Protein AF-A0A944RZ25-F1 (afdb_monomer_lite)

Secondary structure (DSSP, 8-state):
-HHHHHHHHHHT--HHHHHHHHHHHHHHHHHHHHHHHHHHHHHHHHHHHHHHT--HHHHHHHHHHHHHHHHHHHHHHHHHHHHHHTTS-HHHHHHHHHHHHHHHHHHHHHHHHHHHTSS-PPP--S----------

Radius of gyration: 24.59 Å; chains: 1; bounding box: 42×50×81 Å

Structure (mmCIF, N/CA/C/O backbone):
data_AF-A0A944RZ25-F1
#
_entry.id   AF-A0A944RZ25-F1
#
loop_
_atom_site.group_PDB
_atom_site.id
_atom_site.type_symbol
_atom_site.label_atom_id
_atom_site.label_alt_id
_atom_site.label_comp_id
_atom_site.label_asym_id
_atom_site.label_entity_id
_atom_site.label_seq_id
_atom_site.pdbx_P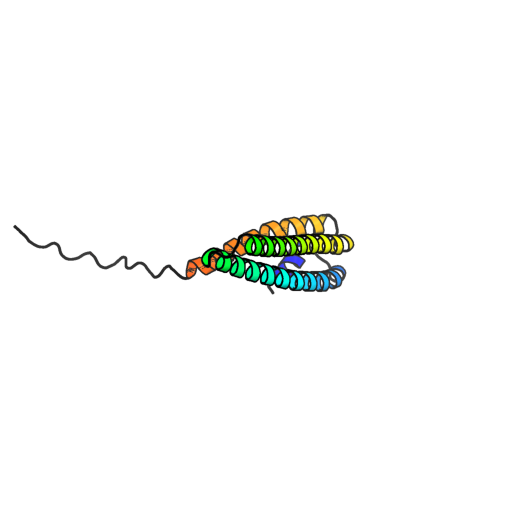DB_ins_code
_atom_site.Cartn_x
_atom_site.Cartn_y
_atom_site.Cartn_z
_atom_site.occupancy
_atom_site.B_iso_or_equiv
_atom_site.auth_seq_id
_atom_site.auth_comp_id
_atom_site.auth_asym_id
_atom_site.auth_atom_id
_atom_site.pdbx_PDB_model_num
ATOM 1 N N . MET A 1 1 ? 1.916 13.480 -8.383 1.00 45.91 1 MET A N 1
ATOM 2 C CA . MET A 1 1 ? 2.560 13.509 -9.721 1.00 45.91 1 MET A CA 1
ATOM 3 C C . MET A 1 1 ? 4.039 13.088 -9.725 1.00 45.91 1 MET A C 1
ATOM 5 O O . MET A 1 1 ? 4.452 12.472 -10.694 1.00 45.91 1 MET A O 1
ATOM 9 N N . VAL A 1 2 ? 4.831 13.316 -8.662 1.00 54.84 2 VAL A N 1
ATOM 10 C CA . VAL A 1 2 ? 6.288 13.004 -8.624 1.00 54.84 2 VAL A CA 1
ATOM 11 C C . VAL A 1 2 ? 6.636 11.500 -8.738 1.00 54.84 2 VAL A C 1
ATOM 13 O O . VAL A 1 2 ? 7.738 11.150 -9.148 1.00 54.84 2 VAL A O 1
ATOM 16 N N . ARG A 1 3 ? 5.700 10.590 -8.419 1.00 63.66 3 ARG A N 1
ATOM 17 C CA . ARG A 1 3 ? 5.924 9.128 -8.448 1.00 63.66 3 ARG A CA 1
ATOM 18 C C . ARG A 1 3 ? 6.207 8.571 -9.845 1.00 63.66 3 ARG A C 1
ATOM 20 O O . ARG A 1 3 ? 7.090 7.739 -9.992 1.00 63.66 3 ARG A O 1
ATOM 27 N N . MET A 1 4 ? 5.457 9.037 -10.843 1.00 63.38 4 MET A N 1
ATOM 28 C CA . MET A 1 4 ? 5.396 8.407 -12.167 1.00 63.38 4 MET A CA 1
ATOM 29 C C . MET A 1 4 ? 6.689 8.609 -12.961 1.00 63.38 4 MET A C 1
ATOM 31 O O . MET A 1 4 ? 7.266 7.651 -13.458 1.00 63.38 4 MET A O 1
ATOM 35 N N . TRP A 1 5 ? 7.194 9.843 -13.009 1.00 62.41 5 TRP A N 1
ATOM 36 C CA . TRP A 1 5 ? 8.450 10.158 -13.695 1.00 62.41 5 TRP A CA 1
ATOM 37 C C . TRP A 1 5 ? 9.650 9.458 -13.050 1.00 62.41 5 TRP A C 1
ATOM 39 O O . TRP A 1 5 ? 10.505 8.939 -13.756 1.00 62.41 5 TRP A O 1
ATOM 49 N N . ARG A 1 6 ? 9.668 9.345 -11.712 1.00 66.62 6 ARG A N 1
ATOM 50 C CA . ARG A 1 6 ? 10.699 8.573 -10.997 1.00 66.62 6 ARG A CA 1
ATOM 51 C C . ARG A 1 6 ? 10.647 7.084 -11.338 1.00 66.62 6 ARG A C 1
ATOM 53 O O . ARG A 1 6 ? 11.702 6.474 -11.449 1.00 66.62 6 ARG A O 1
ATOM 60 N N . LEU A 1 7 ? 9.451 6.522 -11.522 1.00 67.19 7 LEU A N 1
ATOM 61 C CA . LEU A 1 7 ? 9.261 5.123 -11.903 1.00 67.19 7 LEU A CA 1
ATOM 62 C C . LEU A 1 7 ? 9.785 4.857 -13.325 1.00 67.19 7 LEU A C 1
ATOM 64 O O . LEU A 1 7 ? 10.557 3.928 -13.524 1.00 67.19 7 LEU A O 1
ATOM 68 N N . VAL A 1 8 ? 9.429 5.709 -14.292 1.00 67.00 8 VAL A N 1
ATOM 69 C CA . VAL A 1 8 ? 9.893 5.614 -15.692 1.00 67.00 8 VAL A CA 1
ATOM 70 C C . VAL A 1 8 ? 11.407 5.701 -15.786 1.00 67.00 8 VAL A C 1
ATOM 72 O O . VAL A 1 8 ? 12.029 4.866 -16.439 1.00 67.00 8 VAL A O 1
ATOM 75 N N . SER A 1 9 ? 12.004 6.681 -15.103 1.00 66.12 9 SER A N 1
ATOM 76 C CA . SER A 1 9 ? 13.456 6.847 -15.089 1.00 66.12 9 SER A CA 1
ATOM 77 C C . SER A 1 9 ? 14.160 5.690 -14.379 1.00 66.12 9 SER A C 1
ATOM 79 O O . SER A 1 9 ? 15.199 5.246 -14.850 1.00 66.12 9 SER A O 1
ATOM 81 N N . ALA A 1 10 ? 13.600 5.167 -13.282 1.00 66.25 10 ALA A N 1
ATOM 82 C CA . ALA A 1 10 ? 14.180 4.031 -12.560 1.00 66.25 10 ALA A CA 1
ATOM 83 C C . ALA A 1 10 ? 14.093 2.719 -13.352 1.00 66.25 10 ALA A C 1
ATOM 85 O O . ALA A 1 10 ? 14.954 1.853 -13.218 1.00 66.25 10 ALA A O 1
ATOM 86 N N . LEU A 1 11 ? 13.051 2.563 -14.166 1.00 71.06 11 LEU A N 1
ATOM 87 C CA . LEU A 1 11 ? 12.799 1.353 -14.940 1.00 71.06 11 LEU A CA 1
ATOM 88 C C . LEU A 1 11 ? 13.384 1.406 -16.356 1.00 71.06 11 LEU A C 1
ATOM 90 O O . LEU A 1 11 ? 13.341 0.386 -17.036 1.00 71.06 11 LEU A O 1
ATOM 94 N N . GLU A 1 12 ? 13.950 2.537 -16.790 1.00 74.06 12 GLU A N 1
ATOM 95 C CA . GLU A 1 12 ? 14.497 2.716 -18.148 1.00 74.06 12 GLU A CA 1
ATOM 96 C C . GLU A 1 12 ? 13.483 2.269 -19.219 1.00 74.06 12 GLU A C 1
ATOM 98 O O . GLU A 1 12 ? 13.797 1.491 -20.117 1.00 74.06 12 GLU A O 1
ATOM 103 N N . ILE A 1 13 ? 12.223 2.677 -19.050 1.00 77.19 13 ILE A N 1
ATOM 104 C CA . ILE A 1 13 ? 11.113 2.255 -19.912 1.00 77.19 13 ILE A CA 1
ATOM 105 C C . ILE A 1 13 ? 11.155 3.053 -21.219 1.00 77.19 13 ILE A C 1
ATOM 107 O O . ILE A 1 13 ? 11.249 4.281 -21.172 1.00 77.19 13 ILE A O 1
ATOM 111 N N . ASP A 1 14 ? 11.042 2.379 -22.366 1.00 78.50 14 ASP A N 1
ATOM 112 C CA . ASP A 1 14 ? 10.906 3.056 -23.661 1.00 78.50 14 ASP A CA 1
ATOM 113 C C . ASP A 1 14 ? 9.488 3.620 -23.883 1.00 78.50 14 ASP A C 1
ATOM 115 O O . ASP A 1 14 ? 8.551 3.351 -23.126 1.00 78.50 14 ASP A O 1
ATOM 119 N N . GLU A 1 15 ? 9.310 4.429 -24.929 1.00 75.12 15 GLU A N 1
ATOM 120 C CA . GLU A 1 15 ? 8.032 5.086 -25.229 1.00 75.12 15 GLU A CA 1
ATOM 121 C C . GLU A 1 15 ? 6.893 4.084 -25.509 1.00 75.12 15 GLU A C 1
ATOM 123 O O . GLU A 1 15 ? 5.751 4.285 -25.081 1.00 75.12 15 GLU A O 1
ATOM 128 N N . ALA A 1 16 ? 7.200 2.955 -26.156 1.00 78.75 16 ALA A N 1
ATOM 129 C CA . ALA A 1 16 ? 6.223 1.921 -26.492 1.00 78.75 16 ALA A CA 1
ATOM 130 C C . ALA A 1 16 ? 5.731 1.159 -25.251 1.00 78.75 16 ALA A C 1
ATOM 132 O O . ALA A 1 16 ? 4.541 0.851 -25.120 1.00 78.75 16 ALA A O 1
ATOM 133 N N . GLN A 1 17 ? 6.636 0.870 -24.320 1.00 75.75 17 GLN A N 1
ATOM 134 C CA . GLN A 1 17 ? 6.329 0.284 -23.025 1.00 75.75 17 GLN A CA 1
ATOM 135 C C . GLN A 1 17 ? 5.601 1.299 -22.126 1.00 75.75 17 GLN A C 1
ATOM 137 O O . GLN A 1 17 ? 4.613 0.941 -21.483 1.00 75.75 17 GLN A O 1
ATOM 142 N N . ALA A 1 18 ? 6.009 2.572 -22.123 1.00 76.69 18 ALA A N 1
ATOM 143 C CA . ALA A 1 18 ? 5.390 3.635 -21.329 1.00 76.69 18 ALA A CA 1
ATOM 144 C C . ALA A 1 18 ? 3.894 3.808 -21.645 1.00 76.69 18 ALA A C 1
ATOM 146 O O . ALA A 1 18 ? 3.072 3.869 -20.726 1.00 76.69 18 ALA A O 1
ATOM 147 N N . MET A 1 19 ? 3.516 3.766 -22.929 1.00 80.00 19 MET A N 1
ATOM 148 C CA . MET A 1 19 ? 2.112 3.813 -23.363 1.00 80.00 19 MET A CA 1
ATOM 149 C C . MET A 1 19 ? 1.243 2.683 -22.782 1.00 80.00 19 MET A C 1
ATOM 151 O O . MET A 1 19 ? 0.035 2.856 -22.626 1.00 80.00 19 MET A O 1
ATOM 155 N N . LYS A 1 20 ? 1.837 1.537 -22.425 1.00 82.06 20 LYS A N 1
ATOM 156 C CA . LYS A 1 20 ? 1.138 0.391 -21.813 1.00 82.06 20 LYS A CA 1
ATOM 157 C C . LYS A 1 20 ? 1.193 0.422 -20.286 1.00 82.06 20 LYS A C 1
ATOM 159 O O . LYS A 1 20 ? 0.214 0.087 -19.621 1.00 82.06 20 LYS A O 1
ATOM 164 N N . VAL A 1 21 ? 2.327 0.840 -19.726 1.00 78.12 21 VAL A N 1
ATOM 165 C CA . VAL A 1 21 ? 2.557 0.895 -18.276 1.00 78.12 21 VAL A CA 1
ATOM 166 C C . VAL A 1 21 ? 1.734 2.011 -17.632 1.00 78.12 21 VAL A C 1
ATOM 168 O O . VAL A 1 21 ? 1.197 1.813 -16.543 1.00 78.12 21 VAL A O 1
ATOM 171 N N . PHE A 1 22 ? 1.569 3.165 -18.287 1.00 78.94 22 PHE A N 1
ATOM 172 C CA . PHE A 1 22 ? 0.886 4.311 -17.674 1.00 78.94 22 PHE A CA 1
ATOM 173 C C . PHE A 1 22 ? -0.592 4.083 -17.372 1.00 78.94 22 PHE A C 1
ATOM 175 O O . PHE A 1 22 ? -0.992 4.350 -16.233 1.00 78.94 22 PHE A O 1
ATOM 182 N N . PRO A 1 23 ? -1.414 3.574 -18.309 1.00 85.00 23 PRO A N 1
ATOM 183 C CA . PRO A 1 23 ? -2.809 3.285 -18.005 1.00 85.00 23 PRO A CA 1
ATOM 184 C C . PRO A 1 23 ? -2.934 2.228 -16.904 1.00 85.00 23 PRO A C 1
ATOM 186 O O . PRO A 1 23 ? -3.736 2.399 -15.987 1.00 85.00 23 PRO A O 1
ATOM 189 N N . ALA A 1 24 ? -2.094 1.186 -16.944 1.00 83.56 24 ALA A N 1
ATOM 190 C CA . ALA A 1 24 ? -2.086 0.127 -15.939 1.00 83.56 24 ALA A CA 1
ATOM 191 C C . ALA A 1 24 ? -1.743 0.668 -14.542 1.00 83.56 24 ALA A C 1
ATOM 193 O O . ALA A 1 24 ? -2.462 0.394 -13.583 1.00 83.56 24 ALA A O 1
ATOM 194 N N . PHE A 1 25 ? -0.694 1.489 -14.433 1.00 81.12 25 PHE A N 1
ATOM 195 C CA . PHE A 1 25 ? -0.278 2.103 -13.172 1.00 81.12 25 PHE A CA 1
ATOM 196 C C . PHE A 1 25 ? -1.338 3.072 -12.639 1.00 81.12 25 PHE A C 1
ATOM 198 O O . PHE A 1 25 ? -1.660 3.049 -11.454 1.00 81.12 25 PHE A O 1
ATOM 205 N N . SER A 1 26 ? -1.926 3.911 -13.501 1.00 81.56 26 SER A N 1
ATOM 206 C CA . SER A 1 26 ? -2.967 4.849 -13.071 1.00 81.56 26 SER A CA 1
ATOM 207 C C . SER A 1 26 ? -4.219 4.133 -12.569 1.00 81.56 26 SER A C 1
ATOM 209 O O . SER A 1 26 ? -4.819 4.594 -11.599 1.00 81.56 26 SER A O 1
ATOM 211 N N . GLN A 1 27 ? -4.640 3.050 -13.226 1.00 87.06 27 GLN A N 1
ATOM 212 C CA . GLN A 1 27 ? -5.792 2.261 -12.784 1.00 87.06 27 GLN A CA 1
ATOM 213 C C . GLN A 1 27 ? -5.496 1.564 -11.457 1.00 87.06 27 GLN A C 1
ATOM 215 O O . GLN A 1 27 ? -6.303 1.648 -10.535 1.00 87.06 27 GLN A O 1
ATOM 220 N N . HIS A 1 28 ? -4.317 0.948 -11.341 1.00 87.38 28 HIS A N 1
ATOM 221 C CA . HIS A 1 28 ? -3.877 0.306 -10.108 1.00 87.38 28 HIS A CA 1
ATOM 222 C C . HIS A 1 28 ? -3.838 1.295 -8.938 1.00 87.38 28 HIS A C 1
ATOM 224 O O . HIS A 1 28 ? -4.406 1.019 -7.887 1.00 87.38 28 HIS A O 1
ATOM 230 N N . GLN A 1 29 ? -3.238 2.475 -9.128 1.00 84.62 29 GLN A N 1
ATOM 231 C CA . GLN A 1 29 ? -3.131 3.475 -8.067 1.00 84.62 29 GLN A CA 1
ATOM 232 C C . GLN A 1 29 ? -4.510 3.956 -7.593 1.00 84.62 29 GLN A C 1
ATOM 234 O O . GLN A 1 29 ? -4.718 4.048 -6.388 1.00 84.62 29 GLN A O 1
ATOM 239 N N . ARG A 1 30 ? -5.462 4.200 -8.507 1.00 88.81 30 ARG A N 1
ATOM 240 C CA . ARG A 1 30 ? -6.836 4.590 -8.136 1.00 88.81 30 ARG A CA 1
ATOM 241 C C . ARG A 1 30 ? -7.538 3.500 -7.329 1.00 88.81 30 ARG A C 1
ATOM 243 O O . ARG A 1 30 ? -8.003 3.779 -6.230 1.00 88.81 30 ARG A O 1
ATOM 250 N N . ALA A 1 31 ? -7.539 2.266 -7.834 1.00 91.56 31 ALA A N 1
ATOM 251 C CA . ALA A 1 31 ? -8.157 1.135 -7.143 1.00 91.56 31 ALA A CA 1
ATOM 252 C C . ALA A 1 31 ? -7.529 0.909 -5.758 1.00 91.56 31 ALA A C 1
ATOM 254 O O . ALA A 1 31 ? -8.220 0.661 -4.772 1.00 91.56 31 ALA A O 1
ATOM 255 N N . ARG A 1 32 ? -6.205 1.056 -5.659 1.00 91.25 32 ARG A N 1
ATOM 256 C CA . ARG A 1 32 ? -5.482 0.935 -4.396 1.00 91.25 32 ARG A CA 1
ATOM 257 C C . ARG A 1 32 ? -5.856 2.047 -3.420 1.00 91.25 32 ARG A C 1
ATOM 259 O O . ARG A 1 32 ? -6.042 1.766 -2.240 1.00 91.25 32 ARG A O 1
ATOM 266 N N . ASP A 1 33 ? -5.949 3.290 -3.882 1.00 88.88 33 ASP A N 1
ATOM 267 C CA . ASP A 1 33 ? -6.293 4.434 -3.032 1.00 88.88 33 ASP A CA 1
ATOM 268 C C . ASP A 1 33 ? -7.724 4.311 -2.482 1.00 88.88 33 ASP A C 1
ATOM 270 O O . ASP A 1 33 ? -7.942 4.570 -1.298 1.00 88.88 33 ASP A O 1
ATOM 274 N N . GLU A 1 34 ? -8.669 3.826 -3.292 1.00 94.31 34 GLU A N 1
ATOM 275 C CA . GLU A 1 34 ? -10.040 3.517 -2.863 1.00 94.31 34 GLU A CA 1
ATOM 276 C C . GLU A 1 34 ? -10.067 2.446 -1.761 1.00 94.31 34 GLU A C 1
ATOM 278 O O . GLU A 1 34 ? -10.656 2.660 -0.697 1.00 94.31 34 GLU A O 1
ATOM 283 N N . LEU A 1 35 ? -9.371 1.321 -1.967 1.00 94.12 35 LEU A N 1
ATOM 284 C CA . LEU A 1 35 ? 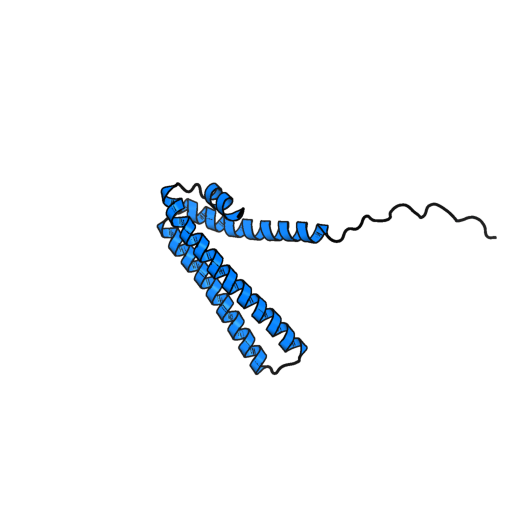-9.287 0.242 -0.975 1.00 94.12 35 LEU A CA 1
ATOM 285 C C . LEU A 1 35 ? -8.606 0.698 0.320 1.00 94.12 35 LEU A C 1
ATOM 287 O O . LEU A 1 35 ? -9.067 0.379 1.417 1.00 94.12 35 LEU A O 1
ATOM 291 N N . VAL A 1 36 ? -7.527 1.477 0.212 1.00 92.38 36 VAL A N 1
ATOM 292 C CA . VAL A 1 36 ? -6.832 2.032 1.377 1.00 92.38 36 VAL A CA 1
ATOM 293 C C . VAL A 1 36 ? -7.745 2.987 2.146 1.00 92.38 36 VAL A C 1
ATOM 295 O O . VAL A 1 36 ? -7.800 2.874 3.370 1.00 92.38 36 VAL A O 1
ATOM 298 N N . SER A 1 37 ? -8.477 3.885 1.474 1.00 93.38 37 SER A N 1
ATOM 299 C CA . SER A 1 37 ? -9.424 4.799 2.135 1.00 93.38 37 SER A CA 1
ATOM 300 C C . SER A 1 37 ? -10.505 4.025 2.882 1.00 93.38 37 SER A C 1
ATOM 302 O O . SER A 1 37 ? -10.670 4.204 4.090 1.00 93.38 37 SER A O 1
ATOM 304 N N . ARG A 1 38 ? -11.147 3.068 2.202 1.00 95.69 38 ARG A N 1
ATOM 305 C CA . ARG A 1 38 ? -12.165 2.189 2.790 1.00 95.69 38 ARG A CA 1
ATOM 306 C C . ARG A 1 38 ? -11.630 1.444 4.013 1.00 95.69 38 ARG A C 1
ATOM 308 O O . ARG A 1 38 ? -12.263 1.417 5.067 1.00 95.69 38 ARG A O 1
ATOM 315 N N . GLY A 1 39 ? -10.428 0.880 3.909 1.00 95.44 39 GLY A N 1
ATOM 316 C CA . GLY A 1 39 ? -9.774 0.199 5.020 1.00 95.44 39 GLY A CA 1
ATOM 317 C C . GLY A 1 39 ? -9.417 1.133 6.183 1.00 95.44 39 GLY A C 1
ATOM 318 O O . GLY A 1 39 ? -9.391 0.689 7.332 1.00 95.44 39 GLY A O 1
ATOM 319 N N . GLN A 1 40 ? -9.109 2.410 5.934 1.00 95.50 40 GLN A N 1
ATOM 320 C CA . GLN A 1 40 ? -8.879 3.391 7.002 1.00 95.50 40 GLN A CA 1
ATOM 321 C C . GLN A 1 40 ? -10.182 3.749 7.716 1.00 95.50 40 GLN A C 1
ATOM 323 O O . GLN A 1 40 ? -10.216 3.720 8.946 1.00 95.50 40 GLN A O 1
ATOM 328 N N . GLU A 1 41 ? -11.254 4.012 6.971 1.00 96.69 41 GLU A N 1
ATOM 329 C CA . GLU A 1 41 ? -12.585 4.299 7.518 1.00 96.69 41 GLU A CA 1
ATOM 330 C C . GLU A 1 41 ? -13.084 3.151 8.404 1.00 96.69 41 GLU A C 1
ATOM 332 O O . GLU A 1 41 ? -13.487 3.373 9.548 1.00 96.69 41 GLU A O 1
ATOM 337 N N . MET A 1 42 ? -12.940 1.903 7.947 1.00 96.75 42 MET A N 1
ATOM 338 C CA . MET A 1 42 ? -13.301 0.723 8.739 1.00 96.75 42 MET A CA 1
ATOM 339 C C . MET A 1 42 ? -12.500 0.612 10.041 1.00 96.75 42 MET A C 1
ATOM 341 O O . MET A 1 42 ? -13.055 0.246 11.077 1.00 96.75 42 MET A O 1
ATOM 345 N N . ARG A 1 43 ? -11.207 0.960 10.025 1.00 97.19 43 ARG A N 1
ATOM 346 C CA . ARG A 1 43 ? -10.361 0.977 11.232 1.00 97.19 43 ARG A CA 1
ATOM 347 C C . ARG A 1 43 ? -10.715 2.126 12.174 1.00 97.19 43 ARG A C 1
ATOM 349 O O . ARG A 1 43 ? -10.556 1.981 13.382 1.00 97.19 43 ARG A O 1
ATOM 356 N N . VAL A 1 44 ? -11.149 3.275 11.656 1.00 97.50 44 VAL A N 1
ATOM 357 C CA . VAL A 1 44 ? -11.685 4.370 12.482 1.00 97.50 44 VAL A CA 1
ATOM 358 C C . VAL A 1 44 ? -12.965 3.912 13.175 1.00 97.50 44 VAL A C 1
ATOM 360 O O . VAL A 1 44 ? -13.061 4.043 14.393 1.00 97.50 44 VAL A O 1
ATOM 363 N N . SER A 1 45 ? -13.879 3.287 12.432 1.00 95.19 45 SER A N 1
ATOM 364 C CA . SER A 1 45 ? -15.108 2.714 12.985 1.00 95.19 45 SER A CA 1
ATOM 365 C C . SER A 1 45 ? -14.816 1.643 14.045 1.00 95.19 45 SER A C 1
ATOM 367 O O . SER A 1 45 ? -15.343 1.734 15.147 1.00 95.19 45 SER A O 1
ATOM 369 N N . LEU A 1 46 ? -13.882 0.715 13.801 1.00 96.75 46 LEU A N 1
ATOM 370 C CA . LEU A 1 46 ? -13.496 -0.301 14.792 1.00 96.75 46 LEU A CA 1
ATOM 371 C C . LEU A 1 46 ? -12.966 0.320 16.098 1.00 96.75 46 LEU A C 1
ATOM 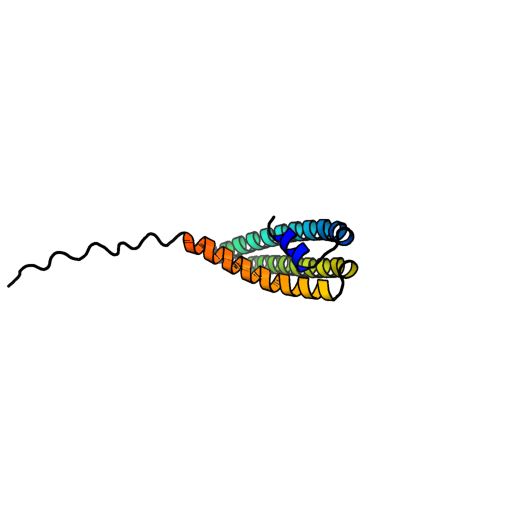373 O O . LEU A 1 46 ? -13.278 -0.155 17.187 1.00 96.75 46 LEU A O 1
ATOM 377 N N . ARG A 1 47 ? -12.185 1.410 16.018 1.00 96.69 47 ARG A N 1
ATOM 378 C CA . ARG A 1 47 ? -11.732 2.139 17.219 1.00 96.69 47 ARG A CA 1
ATOM 379 C C . ARG A 1 47 ? -12.899 2.748 17.995 1.00 96.69 47 ARG A C 1
ATOM 381 O O . ARG A 1 47 ? -12.851 2.767 19.220 1.00 96.69 47 ARG A O 1
ATOM 388 N N . GLN A 1 48 ? -13.923 3.243 17.301 1.00 96.00 48 GLN A N 1
ATOM 389 C CA . GLN A 1 48 ? -15.131 3.779 17.932 1.00 96.00 48 GLN A CA 1
ATOM 390 C C . GLN A 1 48 ? -15.956 2.670 18.591 1.00 96.00 48 GLN A C 1
ATOM 392 O O . GLN A 1 48 ? -16.362 2.839 19.734 1.00 96.00 48 GLN A O 1
ATOM 397 N N . GLN A 1 49 ? -16.125 1.520 17.932 1.00 94.94 49 GLN A N 1
ATOM 398 C CA . GLN A 1 49 ? -16.804 0.349 18.505 1.00 94.94 49 GLN A CA 1
ATOM 399 C C . GLN A 1 49 ? -16.118 -0.122 19.798 1.00 94.94 49 GLN A C 1
ATOM 401 O O . GLN A 1 49 ? -16.777 -0.343 20.812 1.00 94.94 49 GLN A O 1
ATOM 406 N N . LEU A 1 50 ? -14.778 -0.178 19.803 1.00 94.88 50 LEU A N 1
ATOM 407 C CA . LEU A 1 50 ? -13.997 -0.480 21.009 1.00 94.88 50 LEU A CA 1
ATOM 408 C C . LEU A 1 50 ? -14.202 0.561 22.119 1.00 94.88 50 LEU A C 1
ATOM 410 O O . LEU A 1 50 ? -14.341 0.195 23.285 1.00 94.88 50 LEU A O 1
ATOM 414 N N . ALA A 1 51 ? -14.227 1.852 21.778 1.00 96.06 51 ALA A N 1
ATOM 415 C CA . ALA A 1 51 ? -14.455 2.922 22.750 1.00 96.06 51 ALA A CA 1
ATOM 416 C C . ALA A 1 51 ? -15.875 2.883 23.345 1.00 96.06 51 ALA A C 1
ATOM 418 O O . ALA A 1 51 ? -16.049 3.151 24.534 1.00 96.06 51 ALA A O 1
ATOM 419 N N . ASN A 1 52 ? -16.867 2.503 22.537 1.00 95.44 52 ASN A N 1
ATOM 420 C CA . ASN A 1 52 ? -18.270 2.379 22.934 1.00 95.44 52 ASN A CA 1
ATOM 421 C C . ASN A 1 52 ? -18.585 1.070 23.673 1.00 95.44 52 ASN A C 1
ATOM 423 O O . ASN A 1 52 ? -19.683 0.936 24.209 1.00 95.44 52 ASN A O 1
ATOM 427 N N . LYS A 1 53 ? -17.617 0.144 23.758 1.00 93.50 53 LYS A N 1
ATOM 428 C CA . LYS A 1 53 ? -17.785 -1.200 24.334 1.00 93.50 53 LYS A CA 1
ATOM 429 C C . LYS A 1 53 ? -18.903 -1.987 23.644 1.00 93.50 53 LYS A C 1
ATOM 431 O O . LYS A 1 53 ? -19.720 -2.623 24.310 1.00 93.50 53 LYS A O 1
ATOM 436 N N . ASP A 1 54 ? -18.933 -1.909 22.316 1.00 92.62 54 ASP A N 1
ATOM 437 C CA . ASP A 1 54 ? -19.823 -2.728 21.499 1.00 92.62 54 ASP A CA 1
ATOM 438 C C . ASP A 1 54 ? -19.568 -4.226 21.745 1.00 92.62 54 ASP A C 1
ATOM 440 O O . ASP A 1 54 ? -18.501 -4.622 22.219 1.00 92.62 54 ASP A O 1
ATOM 444 N N . ASP A 1 55 ? -20.560 -5.057 21.423 1.00 95.19 55 ASP A N 1
ATOM 445 C CA . ASP A 1 55 ? -20.465 -6.508 21.573 1.00 95.19 55 ASP A CA 1
ATOM 446 C C . ASP A 1 55 ? -19.363 -7.137 20.696 1.00 95.19 55 ASP A C 1
ATOM 448 O O . ASP A 1 55 ? -19.003 -6.646 19.620 1.00 95.19 55 ASP A O 1
ATOM 452 N N . ASP A 1 56 ? -18.838 -8.271 21.167 1.00 95.25 56 ASP A N 1
ATOM 453 C CA . ASP A 1 56 ? -17.759 -8.998 20.495 1.00 95.25 56 ASP A CA 1
ATOM 454 C C . ASP A 1 56 ? -1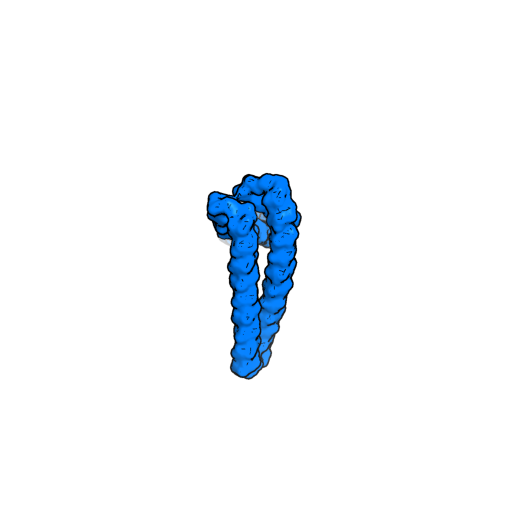8.156 -9.456 19.082 1.00 95.25 56 ASP A C 1
ATOM 456 O O . ASP A 1 56 ? -17.303 -9.539 18.198 1.00 95.25 56 ASP A O 1
ATOM 460 N N . GLU A 1 57 ? -19.442 -9.717 18.830 1.00 96.06 57 GLU A N 1
ATOM 461 C CA . GLU A 1 57 ? -19.937 -10.145 17.519 1.00 96.06 57 GLU A CA 1
ATOM 462 C C . GLU A 1 57 ? -19.763 -9.043 16.460 1.00 96.06 57 GLU A C 1
ATOM 464 O O . GLU A 1 57 ? -19.223 -9.300 15.378 1.00 96.06 57 GLU A O 1
ATOM 469 N N . LYS A 1 58 ? -20.124 -7.794 16.780 1.00 93.75 58 LYS A N 1
ATOM 470 C CA . LYS A 1 58 ? -19.900 -6.633 15.903 1.00 93.75 58 LYS A CA 1
ATOM 471 C C . LYS A 1 58 ? -18.421 -6.366 15.676 1.00 93.75 58 LYS A C 1
ATOM 473 O O . LYS A 1 58 ? -18.027 -6.081 14.542 1.00 93.75 58 LYS A O 1
ATOM 478 N N . LEU A 1 59 ? -17.598 -6.488 16.720 1.00 95.44 59 LEU A N 1
ATOM 479 C CA . LEU A 1 59 ? -16.147 -6.332 16.599 1.00 95.44 59 LEU A CA 1
ATOM 480 C C . LEU A 1 59 ? -15.564 -7.387 15.649 1.00 95.44 59 LEU A C 1
ATOM 482 O O . LEU A 1 59 ? -14.807 -7.047 14.736 1.00 95.44 59 LEU A O 1
ATOM 486 N N . LEU A 1 60 ? -15.956 -8.655 15.805 1.00 97.19 60 LEU A N 1
ATOM 487 C CA . LEU A 1 60 ? -15.524 -9.750 14.934 1.00 97.19 60 LEU A CA 1
ATOM 488 C C . LEU A 1 60 ? -15.960 -9.535 13.481 1.00 97.19 60 LEU A C 1
ATOM 490 O O . LEU A 1 60 ? -15.149 -9.731 12.569 1.00 97.19 60 LEU A O 1
ATOM 494 N N . ALA A 1 61 ? -17.197 -9.090 13.254 1.00 96.31 61 ALA A N 1
ATOM 495 C CA . ALA A 1 61 ? -17.702 -8.779 11.920 1.00 96.31 61 ALA A CA 1
ATOM 496 C C . ALA A 1 61 ? -16.896 -7.647 11.257 1.00 96.31 61 ALA A C 1
ATOM 498 O O . ALA A 1 61 ? -16.451 -7.787 10.114 1.00 96.31 61 ALA A O 1
ATOM 499 N N . GLN A 1 62 ? -16.626 -6.561 11.985 1.00 96.25 62 GLN A N 1
ATOM 500 C CA . GLN A 1 62 ? -15.825 -5.441 11.488 1.00 96.25 62 GLN A CA 1
ATOM 501 C C . GLN A 1 62 ? -14.378 -5.865 11.191 1.00 96.25 62 GLN A C 1
ATOM 503 O O . GLN A 1 62 ? -13.808 -5.502 10.158 1.00 96.25 62 GLN A O 1
ATOM 508 N N . MET A 1 63 ? -13.776 -6.682 12.059 1.00 97.00 63 MET A N 1
ATOM 509 C CA . MET A 1 63 ? -12.441 -7.244 11.838 1.00 97.00 63 MET A CA 1
ATOM 510 C C . MET A 1 63 ? -12.390 -8.132 10.591 1.00 97.00 63 MET A C 1
ATOM 512 O O . MET A 1 63 ? -11.409 -8.079 9.848 1.00 97.00 63 MET A O 1
ATOM 516 N N . ALA A 1 64 ? -13.427 -8.934 10.339 1.00 97.69 64 ALA A N 1
ATOM 517 C CA . ALA A 1 64 ? -13.518 -9.751 9.133 1.00 97.69 64 ALA A CA 1
ATOM 518 C C . ALA A 1 64 ? -13.569 -8.881 7.867 1.00 97.69 64 ALA A C 1
ATOM 520 O O . ALA A 1 64 ? -12.827 -9.147 6.924 1.00 97.69 64 ALA A O 1
ATOM 521 N N . GLN A 1 65 ? -14.349 -7.795 7.871 1.00 97.00 65 GLN A N 1
ATOM 522 C CA . GLN A 1 65 ? -14.404 -6.858 6.742 1.00 97.00 65 GLN A CA 1
ATOM 523 C C . GLN A 1 65 ? -13.053 -6.186 6.467 1.00 97.00 65 GLN A C 1
ATOM 525 O O . GLN A 1 65 ? -12.635 -6.101 5.312 1.00 97.00 65 GLN A O 1
ATOM 530 N N . ILE A 1 66 ? -12.336 -5.766 7.515 1.00 97.38 66 ILE A N 1
ATOM 531 C CA . ILE A 1 66 ? -10.989 -5.191 7.373 1.00 97.38 66 ILE A CA 1
ATOM 532 C C . ILE A 1 66 ? -10.032 -6.206 6.738 1.00 97.38 66 ILE A C 1
ATOM 534 O O . ILE A 1 66 ? -9.299 -5.855 5.815 1.00 97.38 66 ILE A O 1
ATOM 538 N N . ARG A 1 67 ? -10.062 -7.470 7.185 1.00 97.31 67 ARG A N 1
ATOM 539 C CA . ARG A 1 67 ? -9.230 -8.540 6.606 1.00 97.31 67 ARG A CA 1
ATOM 540 C C . ARG A 1 67 ? -9.547 -8.780 5.131 1.00 97.31 67 ARG A C 1
ATOM 542 O O . ARG A 1 67 ? -8.624 -9.008 4.355 1.00 97.31 67 ARG A O 1
ATOM 549 N N . THR A 1 68 ? -10.818 -8.703 4.738 1.00 97.75 68 THR A N 1
ATOM 550 C CA . THR A 1 68 ? -11.221 -8.805 3.330 1.00 97.75 68 THR A CA 1
ATOM 551 C C . THR A 1 68 ? -10.593 -7.690 2.497 1.00 97.75 68 THR A C 1
ATOM 553 O O . THR A 1 68 ? -9.950 -7.986 1.495 1.00 97.75 68 THR A O 1
ATOM 556 N N . VAL A 1 69 ? -10.685 -6.431 2.942 1.00 96.81 69 VAL A N 1
ATOM 557 C CA . VAL A 1 69 ? -10.071 -5.291 2.235 1.00 96.81 69 VAL A CA 1
ATOM 558 C C . VAL A 1 69 ? -8.545 -5.432 2.151 1.00 96.81 69 VAL A C 1
ATOM 560 O O . VAL A 1 69 ? -7.955 -5.175 1.104 1.00 96.81 69 VAL A O 1
ATOM 563 N N . ASP A 1 70 ? -7.888 -5.894 3.216 1.00 93.44 70 ASP A N 1
ATOM 564 C CA . ASP A 1 70 ? -6.438 -6.142 3.203 1.00 93.44 70 ASP A CA 1
ATOM 565 C C . ASP A 1 70 ? -6.049 -7.253 2.197 1.00 93.44 70 ASP A C 1
ATOM 567 O O . ASP A 1 70 ? -5.019 -7.167 1.515 1.00 93.44 70 ASP A O 1
ATOM 571 N N . GLY A 1 71 ? -6.899 -8.273 2.043 1.00 96.44 71 GLY A N 1
ATOM 572 C CA . GLY A 1 71 ? -6.758 -9.312 1.019 1.00 96.44 71 GLY A CA 1
ATOM 573 C C . GLY A 1 71 ? -6.996 -8.800 -0.407 1.00 96.44 71 GLY A C 1
ATOM 574 O O . GLY A 1 71 ? -6.261 -9.177 -1.325 1.00 96.44 71 GLY A O 1
ATOM 575 N N . GLU A 1 72 ? -7.969 -7.908 -0.599 1.00 95.69 72 GLU A N 1
ATOM 576 C CA . GLU A 1 72 ? -8.235 -7.236 -1.880 1.00 95.69 72 GLU A CA 1
ATOM 577 C C . GLU A 1 72 ? -7.026 -6.402 -2.324 1.00 95.69 72 GLU A C 1
ATOM 579 O O . GLU A 1 72 ? -6.610 -6.501 -3.477 1.00 95.69 72 GLU A O 1
ATOM 584 N N . ILE A 1 73 ? -6.396 -5.658 -1.405 1.00 91.44 73 ILE A N 1
ATOM 585 C CA . ILE A 1 73 ? -5.172 -4.887 -1.689 1.00 91.44 73 ILE A CA 1
ATOM 586 C C . ILE A 1 73 ? -4.039 -5.817 -2.133 1.00 91.44 73 ILE A C 1
ATOM 588 O O . ILE A 1 73 ? -3.405 -5.571 -3.156 1.00 91.44 73 ILE A O 1
ATOM 592 N N . THR A 1 74 ? -3.820 -6.915 -1.406 1.00 90.94 74 THR A N 1
ATOM 593 C CA . THR A 1 74 ? -2.771 -7.891 -1.746 1.00 90.94 74 THR A CA 1
ATOM 594 C C . THR A 1 74 ? -3.011 -8.522 -3.122 1.00 90.94 74 THR A C 1
ATOM 596 O O . THR A 1 74 ? -2.080 -8.741 -3.897 1.00 90.94 74 THR A O 1
ATOM 599 N N . THR A 1 75 ? -4.269 -8.826 -3.442 1.00 94.44 75 THR A N 1
ATOM 600 C CA . THR A 1 75 ? -4.652 -9.383 -4.747 1.00 94.44 75 THR A CA 1
ATOM 601 C C . THR A 1 75 ? -4.428 -8.363 -5.860 1.00 94.44 75 THR A C 1
ATOM 603 O O . THR A 1 75 ? -3.843 -8.698 -6.888 1.00 94.44 75 THR A O 1
ATOM 606 N N . LEU A 1 76 ? -4.807 -7.105 -5.624 1.00 92.38 76 LEU A N 1
ATOM 607 C CA . LEU A 1 76 ? -4.604 -5.998 -6.553 1.00 92.38 76 LEU A CA 1
ATOM 608 C C . LEU A 1 76 ? -3.115 -5.763 -6.863 1.00 92.38 76 LEU A C 1
ATOM 610 O O . LEU A 1 76 ? -2.773 -5.501 -8.017 1.00 92.38 76 LEU A O 1
ATOM 614 N N . GLU A 1 77 ? -2.238 -5.856 -5.860 1.00 86.75 77 GLU A N 1
ATOM 615 C CA . GLU A 1 77 ? -0.778 -5.753 -6.023 1.00 86.75 77 GLU A CA 1
ATOM 616 C C . GLU A 1 77 ? -0.240 -6.905 -6.890 1.00 86.75 77 GLU A C 1
ATOM 618 O O . GLU A 1 77 ? 0.400 -6.662 -7.915 1.00 86.75 77 GLU A O 1
ATOM 623 N N . ARG A 1 78 ? -0.614 -8.155 -6.588 1.00 88.56 78 ARG A N 1
ATOM 624 C CA . ARG A 1 78 ? -0.207 -9.328 -7.388 1.00 88.56 78 ARG A CA 1
ATOM 625 C C . ARG A 1 78 ? -0.685 -9.265 -8.836 1.00 88.56 78 ARG A C 1
ATOM 627 O O . ARG A 1 78 ? 0.040 -9.647 -9.755 1.00 88.56 78 ARG A O 1
ATOM 634 N N . ASP A 1 79 ? -1.918 -8.828 -9.061 1.00 90.38 79 ASP A N 1
ATOM 635 C CA . ASP A 1 79 ? -2.473 -8.728 -10.410 1.00 90.38 79 ASP A CA 1
ATOM 636 C C . ASP A 1 79 ? -1.811 -7.607 -11.212 1.00 90.38 79 ASP A C 1
ATOM 638 O O . ASP A 1 79 ? -1.628 -7.733 -12.426 1.00 90.38 79 ASP A O 1
ATOM 642 N N . PHE A 1 80 ? -1.401 -6.530 -10.545 1.00 86.12 80 PHE A N 1
ATOM 643 C CA . PHE A 1 80 ? -0.624 -5.469 -11.164 1.00 86.12 80 PHE A CA 1
ATOM 644 C C . PHE A 1 80 ? 0.773 -5.942 -11.578 1.00 86.12 80 PHE A C 1
ATOM 646 O O . PHE A 1 80 ? 1.158 -5.745 -12.733 1.00 86.12 80 PHE A O 1
ATOM 653 N N . GLU A 1 81 ? 1.483 -6.654 -10.701 1.00 82.88 81 GLU A N 1
ATOM 654 C CA . GLU A 1 81 ? 2.780 -7.267 -11.019 1.00 82.88 81 GLU A CA 1
ATOM 655 C C . GLU A 1 81 ? 2.685 -8.214 -12.222 1.00 82.88 81 GLU A C 1
ATOM 657 O O . GLU A 1 81 ? 3.468 -8.102 -13.167 1.00 82.88 81 GLU A O 1
ATOM 662 N N . LYS A 1 82 ? 1.676 -9.098 -12.250 1.00 86.25 82 LYS A N 1
ATOM 663 C CA . LYS A 1 82 ? 1.426 -10.007 -13.385 1.00 86.25 82 LYS A CA 1
ATOM 664 C C . LYS A 1 82 ? 1.130 -9.268 -14.687 1.00 86.25 82 LYS A C 1
ATOM 666 O O . LYS A 1 82 ? 1.502 -9.728 -15.761 1.00 86.25 82 LYS A O 1
ATOM 671 N N . ARG A 1 83 ? 0.418 -8.141 -14.631 1.00 84.62 83 ARG A N 1
ATOM 672 C CA . ARG A 1 83 ? 0.154 -7.331 -15.831 1.00 84.62 83 ARG A CA 1
ATOM 673 C C . ARG A 1 83 ? 1.436 -6.698 -16.351 1.00 84.62 83 ARG A C 1
ATOM 675 O O . ARG A 1 83 ? 1.658 -6.693 -17.561 1.00 84.62 83 ARG A O 1
ATOM 682 N N . LEU A 1 84 ? 2.280 -6.197 -15.453 1.00 82.00 84 LEU A N 1
ATOM 683 C CA . LEU A 1 84 ? 3.550 -5.582 -15.818 1.00 82.00 84 LEU A CA 1
ATOM 684 C C . LEU A 1 84 ? 4.598 -6.593 -16.277 1.00 82.00 84 LEU A C 1
ATOM 686 O O . LEU A 1 84 ? 5.410 -6.244 -17.131 1.00 82.00 84 LEU A O 1
ATOM 690 N N . SER A 1 85 ? 4.570 -7.839 -15.801 1.00 81.75 85 SER A N 1
ATOM 691 C CA . SER A 1 85 ? 5.536 -8.857 -16.224 1.00 81.75 85 SER A CA 1
ATOM 692 C C . SER A 1 85 ? 5.439 -9.221 -17.711 1.00 81.75 85 SER A C 1
ATOM 694 O O . SER A 1 85 ? 6.429 -9.639 -18.305 1.00 81.75 85 SER A O 1
ATOM 696 N N . ASN A 1 86 ? 4.282 -8.975 -18.337 1.00 82.62 86 ASN A N 1
ATOM 697 C CA . ASN A 1 86 ? 4.077 -9.137 -19.781 1.00 82.62 86 ASN A CA 1
ATOM 698 C C . ASN A 1 86 ? 4.639 -7.975 -20.619 1.00 82.62 86 ASN A C 1
ATOM 700 O O . ASN A 1 86 ? 4.690 -8.065 -21.844 1.00 82.62 86 ASN A O 1
ATOM 704 N N . VAL A 1 87 ? 5.004 -6.859 -19.980 1.00 82.06 87 VAL A N 1
ATOM 705 C CA . VAL A 1 87 ? 5.465 -5.627 -20.645 1.00 82.06 87 VAL A CA 1
ATOM 706 C C . VAL A 1 87 ? 6.923 -5.317 -20.303 1.00 82.06 87 VAL A C 1
ATOM 708 O O . VAL A 1 87 ? 7.652 -4.791 -21.142 1.00 82.06 87 VAL A O 1
ATOM 711 N N . LEU A 1 88 ? 7.350 -5.643 -19.084 1.00 82.62 88 LEU A N 1
ATOM 712 C CA . LEU A 1 88 ? 8.671 -5.349 -18.543 1.00 82.62 88 LEU A CA 1
ATOM 713 C C . LEU A 1 88 ? 9.596 -6.565 -18.626 1.00 82.62 88 LEU A C 1
ATOM 715 O O . LEU A 1 88 ? 9.195 -7.694 -18.349 1.00 82.62 88 LEU A O 1
ATOM 719 N N . THR A 1 89 ? 10.874 -6.325 -18.908 1.00 85.56 89 THR A N 1
ATOM 720 C CA . THR A 1 89 ? 11.916 -7.360 -18.807 1.00 85.56 89 THR A CA 1
ATOM 721 C C . THR A 1 89 ? 12.145 -7.780 -17.350 1.00 85.56 89 THR A C 1
ATOM 723 O O . THR A 1 89 ? 11.858 -7.022 -16.424 1.00 85.56 89 THR A O 1
ATOM 726 N N . ALA A 1 90 ? 12.753 -8.948 -17.118 1.00 83.06 90 ALA A N 1
ATOM 727 C CA . ALA A 1 90 ? 13.077 -9.419 -15.764 1.00 83.06 90 ALA A CA 1
ATOM 728 C C . ALA A 1 90 ? 13.919 -8.411 -14.950 1.00 83.06 90 ALA A C 1
ATOM 730 O O . ALA A 1 90 ? 13.695 -8.230 -13.755 1.00 83.06 90 ALA A O 1
ATOM 731 N N . ARG A 1 91 ? 14.851 -7.693 -15.598 1.00 80.75 91 ARG A N 1
ATOM 732 C CA . ARG A 1 91 ? 15.649 -6.636 -14.947 1.00 80.75 91 ARG A CA 1
ATOM 733 C C . ARG A 1 91 ? 14.788 -5.448 -14.520 1.00 80.75 91 ARG A C 1
ATOM 735 O O . ARG A 1 91 ? 14.981 -4.914 -13.434 1.00 80.75 91 ARG A O 1
ATOM 742 N N . GLN A 1 92 ? 13.831 -5.050 -15.354 1.00 79.94 92 GLN A N 1
ATOM 743 C CA . GLN A 1 92 ? 12.892 -3.974 -15.036 1.00 79.94 92 GLN A CA 1
ATOM 744 C C . GLN A 1 92 ? 11.930 -4.395 -13.917 1.00 79.94 92 GLN A C 1
ATOM 746 O O . GLN A 1 92 ? 11.701 -3.622 -12.997 1.00 79.94 92 GLN A O 1
ATOM 751 N N . GLN A 1 93 ? 11.450 -5.639 -13.920 1.00 80.56 93 GLN A N 1
ATOM 752 C CA . GLN A 1 93 ? 10.627 -6.178 -12.831 1.00 80.56 93 GLN A CA 1
ATOM 753 C C . GLN A 1 93 ? 11.378 -6.178 -11.488 1.00 80.56 93 GLN A C 1
ATOM 755 O O . GLN A 1 93 ? 10.840 -5.720 -10.485 1.00 80.56 93 GLN A O 1
ATOM 760 N N . ALA A 1 94 ? 12.648 -6.594 -11.471 1.00 80.88 94 ALA A N 1
ATOM 761 C CA . ALA A 1 94 ? 13.473 -6.539 -10.263 1.00 80.88 94 ALA A CA 1
ATOM 762 C C . ALA A 1 94 ? 13.679 -5.098 -9.760 1.00 80.88 94 ALA A C 1
ATOM 764 O O . ALA A 1 94 ? 13.590 -4.833 -8.563 1.00 80.88 94 ALA A O 1
ATOM 765 N N . ARG A 1 95 ? 13.909 -4.139 -10.670 1.00 79.19 95 ARG A N 1
ATOM 766 C CA . ARG A 1 95 ? 14.003 -2.714 -10.313 1.00 79.19 95 ARG A CA 1
ATOM 767 C C . ARG A 1 95 ? 12.687 -2.169 -9.760 1.00 79.19 95 ARG A C 1
ATOM 769 O O . ARG A 1 95 ? 12.729 -1.378 -8.825 1.00 79.19 95 ARG A O 1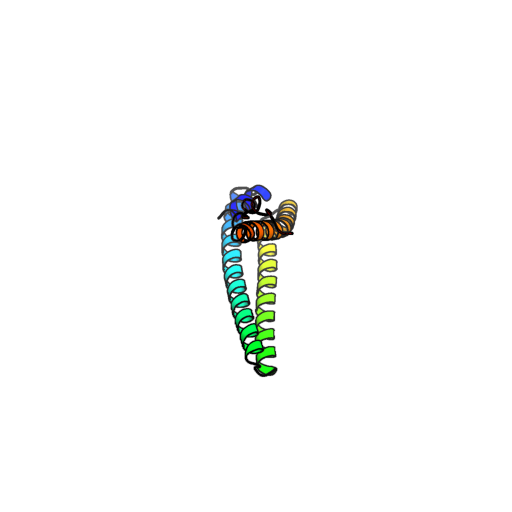
ATOM 776 N N . LEU A 1 96 ? 11.543 -2.595 -10.301 1.00 77.12 96 LEU A N 1
ATOM 777 C CA . LEU A 1 96 ? 10.224 -2.209 -9.795 1.00 77.12 96 LEU A CA 1
ATOM 778 C C . LEU A 1 96 ? 10.033 -2.696 -8.358 1.00 77.12 96 LEU A C 1
ATOM 780 O O . LEU A 1 96 ? 9.691 -1.898 -7.493 1.00 77.12 96 LEU A O 1
ATOM 784 N N . MET A 1 97 ? 10.334 -3.970 -8.103 1.00 75.12 97 MET A N 1
ATOM 785 C CA . MET A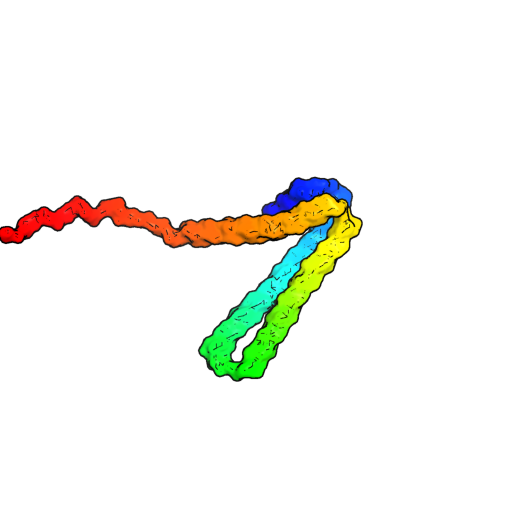 1 97 ? 10.242 -4.570 -6.771 1.00 75.12 97 MET A CA 1
ATOM 786 C C . MET A 1 97 ? 11.083 -3.792 -5.744 1.00 75.12 97 MET A C 1
ATOM 788 O O . MET A 1 97 ? 10.579 -3.370 -4.707 1.00 75.12 97 MET A O 1
ATOM 792 N N . LEU A 1 98 ? 12.347 -3.499 -6.072 1.00 76.62 98 LEU A N 1
ATOM 793 C CA . LEU A 1 98 ? 13.235 -2.720 -5.199 1.00 76.62 98 LEU A CA 1
ATOM 794 C C . LEU A 1 98 ? 12.795 -1.255 -5.046 1.00 76.62 98 LEU A C 1
ATOM 796 O O . LEU A 1 98 ? 13.010 -0.639 -3.997 1.00 76.62 98 LEU A O 1
ATOM 800 N N . PHE A 1 99 ? 12.192 -0.675 -6.086 1.00 73.06 99 PHE A N 1
ATOM 801 C CA . PHE A 1 99 ? 11.648 0.676 -6.032 1.00 73.06 99 PHE A CA 1
ATOM 802 C C . PHE A 1 99 ? 10.473 0.760 -5.061 1.00 73.06 99 PHE A C 1
ATOM 804 O O . PHE A 1 99 ? 10.388 1.731 -4.319 1.00 73.06 99 PHE A O 1
ATOM 811 N N . GLU A 1 100 ? 9.573 -0.221 -5.019 1.00 68.06 100 GLU A N 1
ATOM 812 C CA . GLU A 1 100 ? 8.429 -0.171 -4.104 1.00 68.06 100 GLU A CA 1
ATOM 813 C C . GLU A 1 100 ? 8.851 -0.206 -2.626 1.00 68.06 100 GLU A C 1
ATOM 815 O O . GLU A 1 100 ? 8.359 0.611 -1.835 1.00 68.06 100 GLU A O 1
ATOM 820 N N . ASP A 1 101 ? 9.834 -1.040 -2.278 1.00 65.75 101 ASP A N 1
ATOM 821 C CA . ASP A 1 101 ? 10.403 -1.131 -0.927 1.00 65.75 101 ASP A CA 1
ATOM 822 C C . ASP A 1 101 ? 11.097 0.171 -0.491 1.00 65.75 101 ASP A C 1
ATOM 824 O O . ASP A 1 101 ? 10.841 0.724 0.591 1.00 65.75 101 ASP A O 1
ATOM 828 N N . THR A 1 102 ? 11.960 0.705 -1.359 1.00 60.22 102 THR A N 1
ATOM 829 C CA . THR A 1 102 ? 12.715 1.937 -1.082 1.00 60.22 102 THR A CA 1
ATOM 830 C C . THR A 1 102 ? 11.812 3.165 -1.089 1.00 60.22 102 THR A C 1
ATOM 832 O O . THR A 1 102 ? 11.880 3.999 -0.187 1.00 60.22 102 THR A O 1
ATOM 835 N N . PHE A 1 103 ? 10.883 3.259 -2.039 1.00 59.72 103 PHE A N 1
ATOM 836 C CA . PHE A 1 103 ? 9.989 4.400 -2.169 1.00 59.72 103 PHE A CA 1
ATOM 837 C C . PHE A 1 103 ? 8.995 4.501 -1.007 1.00 59.72 103 PHE A C 1
ATOM 839 O O . PHE A 1 103 ? 8.696 5.605 -0.542 1.00 59.72 103 PHE A O 1
ATOM 846 N N . ARG A 1 104 ? 8.469 3.372 -0.511 1.00 59.50 104 ARG A N 1
ATOM 847 C CA . ARG A 1 104 ? 7.585 3.359 0.666 1.00 59.50 104 ARG A CA 1
ATOM 848 C C . ARG A 1 104 ? 8.316 3.883 1.904 1.00 59.50 104 ARG A C 1
ATOM 850 O O . ARG A 1 104 ? 7.757 4.700 2.639 1.00 59.50 104 ARG A O 1
ATOM 857 N N . THR A 1 105 ? 9.567 3.469 2.085 1.00 62.03 105 THR A N 1
ATOM 858 C CA . THR A 1 105 ? 10.442 3.916 3.177 1.00 62.03 105 THR A CA 1
ATOM 859 C C . THR A 1 105 ? 10.775 5.408 3.058 1.00 62.03 105 THR A C 1
ATOM 861 O O . THR A 1 105 ? 10.607 6.166 4.018 1.00 62.03 105 THR A O 1
ATOM 864 N N . ASP A 1 106 ? 11.146 5.865 1.860 1.00 57.72 106 ASP A N 1
ATOM 865 C CA . ASP A 1 106 ? 11.470 7.265 1.577 1.00 57.72 106 ASP A CA 1
ATOM 866 C C . ASP A 1 106 ? 10.281 8.202 1.805 1.00 57.72 106 ASP A C 1
ATOM 868 O O . ASP A 1 106 ? 10.436 9.265 2.415 1.00 57.72 106 ASP A O 1
ATOM 872 N N . LEU A 1 107 ? 9.081 7.812 1.360 1.00 49.59 107 LEU A N 1
ATOM 873 C CA . LEU A 1 107 ? 7.860 8.582 1.598 1.00 49.59 107 LEU A CA 1
ATOM 874 C C . LEU A 1 107 ? 7.535 8.686 3.085 1.00 49.59 107 LEU A C 1
ATOM 876 O O . LEU A 1 107 ? 7.198 9.772 3.554 1.00 49.59 107 LEU A O 1
ATOM 880 N N . GLN A 1 108 ? 7.635 7.587 3.835 1.00 55.12 108 GLN A N 1
ATOM 881 C CA . GLN A 1 108 ? 7.419 7.618 5.282 1.00 55.12 108 GLN A CA 1
ATOM 882 C C . GLN A 1 108 ? 8.422 8.550 5.968 1.00 55.12 108 GLN A C 1
ATOM 884 O O . GLN A 1 108 ? 8.031 9.349 6.821 1.00 55.12 108 GLN A O 1
ATOM 889 N N . GLY A 1 109 ? 9.694 8.504 5.564 1.00 62.53 109 GLY A N 1
ATOM 890 C CA . GLY A 1 109 ? 10.725 9.421 6.045 1.00 62.53 109 GLY A CA 1
ATOM 891 C C . GLY A 1 109 ? 10.421 10.881 5.701 1.00 62.53 109 GLY A C 1
ATOM 892 O O . GLY A 1 109 ? 10.529 11.753 6.559 1.00 62.53 109 GLY A O 1
ATOM 893 N N . MET A 1 110 ? 9.987 11.161 4.472 1.00 48.00 110 MET A N 1
ATOM 894 C CA . MET A 1 110 ? 9.655 12.511 4.014 1.00 48.00 110 MET A CA 1
ATOM 895 C C . MET A 1 110 ? 8.413 13.074 4.719 1.00 48.00 110 MET A C 1
ATOM 897 O O . MET A 1 110 ? 8.448 14.210 5.182 1.00 48.00 110 MET A O 1
ATOM 901 N N . VAL A 1 111 ? 7.349 12.281 4.882 1.00 53.06 111 VAL A N 1
ATOM 902 C CA . VAL A 1 111 ? 6.139 12.671 5.629 1.00 53.06 111 VAL A CA 1
ATOM 903 C C . VAL A 1 111 ? 6.452 12.897 7.108 1.00 53.06 111 VAL A C 1
ATOM 905 O O . VAL A 1 111 ? 5.968 13.869 7.681 1.00 53.06 111 VAL A O 1
ATOM 908 N N . ARG A 1 112 ? 7.296 12.061 7.730 1.00 59.09 112 ARG A N 1
ATOM 909 C CA . ARG A 1 112 ? 7.772 12.282 9.108 1.00 59.09 112 ARG A CA 1
ATOM 910 C C . ARG A 1 112 ? 8.577 13.573 9.235 1.00 59.09 112 ARG A C 1
ATOM 912 O O . ARG A 1 112 ? 8.356 14.310 10.187 1.00 59.09 112 ARG A O 1
ATOM 919 N N . ARG A 1 113 ? 9.455 13.881 8.273 1.00 61.44 113 ARG A N 1
ATOM 920 C CA . ARG A 1 113 ? 10.210 15.147 8.240 1.00 61.44 113 ARG A CA 1
ATOM 921 C C . ARG A 1 113 ? 9.296 16.360 8.051 1.00 61.44 113 ARG A C 1
ATOM 923 O O . ARG A 1 113 ? 9.458 17.339 8.766 1.00 61.44 113 ARG A O 1
ATOM 930 N N . MET A 1 114 ? 8.306 16.273 7.160 1.00 45.31 114 MET A N 1
ATOM 931 C CA . MET A 1 114 ? 7.326 17.347 6.948 1.00 45.31 114 MET A CA 1
ATOM 932 C C . MET A 1 114 ? 6.412 17.554 8.167 1.00 45.31 114 MET A C 1
ATOM 934 O O . MET A 1 114 ? 6.149 18.692 8.533 1.00 45.31 114 MET A O 1
ATOM 938 N N . ARG A 1 115 ? 5.976 16.482 8.846 1.00 55.16 115 ARG A N 1
ATOM 939 C CA . ARG A 1 115 ? 5.190 16.577 10.094 1.00 55.16 115 ARG A CA 1
ATOM 940 C C . ARG A 1 115 ? 6.022 17.053 11.290 1.00 55.16 115 ARG A C 1
ATOM 942 O O . ARG A 1 115 ? 5.520 17.802 12.113 1.00 55.16 115 ARG A O 1
ATOM 949 N N . GLY A 1 116 ? 7.296 16.669 11.367 1.00 52.25 116 GLY A N 1
ATOM 950 C CA . GLY A 1 116 ? 8.220 17.089 12.428 1.00 52.25 116 GLY A CA 1
ATOM 951 C C . GLY A 1 116 ? 8.687 18.547 12.337 1.00 52.25 116 GLY A C 1
ATOM 952 O O . GLY A 1 116 ? 9.292 19.041 13.284 1.00 52.25 116 GLY A O 1
ATOM 953 N N . MET A 1 117 ? 8.403 19.248 11.234 1.00 48.22 117 MET A N 1
ATOM 954 C CA . MET A 1 117 ? 8.671 20.685 11.085 1.00 48.22 117 MET A CA 1
ATOM 955 C C . MET A 1 117 ? 7.532 21.588 11.601 1.00 48.22 117 MET A C 1
ATOM 957 O O . MET A 1 117 ? 7.672 22.805 11.547 1.00 48.22 117 MET A O 1
ATOM 961 N N . GLY A 1 118 ? 6.433 21.025 12.124 1.00 48.06 118 GLY A N 1
ATOM 962 C CA . GLY A 1 118 ? 5.299 21.788 12.670 1.00 48.06 118 GLY A CA 1
ATOM 963 C C . GLY A 1 118 ? 5.355 22.110 14.173 1.00 48.06 118 GLY A C 1
ATOM 964 O O . GLY A 1 118 ? 4.616 22.978 14.619 1.00 48.06 118 GLY A O 1
ATOM 965 N N . GLU A 1 119 ? 6.224 21.461 14.959 1.00 49.59 119 GLU A N 1
ATOM 966 C CA . GLU A 1 119 ? 6.267 21.606 16.432 1.00 49.59 119 GLU A CA 1
ATOM 967 C C . GLU A 1 119 ? 7.695 21.754 16.983 1.00 49.59 119 GLU A C 1
ATOM 969 O O . GLU A 1 119 ? 8.102 21.118 17.954 1.00 49.59 119 GLU A O 1
ATOM 974 N N . ARG A 1 120 ? 8.491 22.633 16.376 1.00 45.16 120 ARG A N 1
ATOM 975 C CA . ARG A 1 120 ? 9.612 23.269 17.083 1.00 45.16 120 ARG A CA 1
ATOM 976 C C . ARG A 1 120 ? 9.500 24.771 16.906 1.00 45.16 120 ARG A C 1
ATOM 978 O O . ARG A 1 120 ? 10.178 25.368 16.076 1.00 45.16 120 ARG A O 1
ATOM 985 N N . GLY A 1 121 ? 8.606 25.366 17.696 1.00 40.75 121 GLY A N 1
ATOM 986 C CA . GLY A 1 121 ? 8.706 26.785 18.010 1.00 40.75 121 GLY A CA 1
ATOM 987 C C . GLY A 1 121 ? 10.109 27.066 18.566 1.00 40.75 121 GLY A C 1
ATOM 988 O O . GLY A 1 121 ? 10.653 26.216 19.279 1.00 40.75 121 GLY A O 1
ATOM 989 N N . PRO A 1 122 ? 10.737 28.191 18.194 1.00 44.09 122 PRO A N 1
ATOM 990 C CA . PRO A 1 122 ? 12.092 28.503 18.615 1.00 44.09 122 PRO A CA 1
ATOM 991 C C . PRO A 1 122 ? 12.147 28.525 20.141 1.00 44.09 122 PRO A C 1
ATOM 993 O O . PRO A 1 122 ? 11.399 29.256 20.792 1.00 44.09 122 PRO A O 1
ATOM 996 N N . GLY A 1 123 ? 13.021 27.683 20.694 1.00 46.41 123 GLY A N 1
ATOM 997 C CA . GLY A 1 123 ? 13.336 27.682 22.109 1.00 46.41 123 GLY A CA 1
ATOM 998 C C . GLY A 1 123 ? 13.734 29.089 22.527 1.00 46.41 123 GLY A C 1
ATOM 999 O O . GLY A 1 123 ? 14.643 29.692 21.957 1.00 46.41 123 GLY A O 1
ATOM 1000 N N . THR A 1 124 ? 13.027 29.617 23.515 1.00 48.34 124 THR A N 1
ATOM 1001 C CA . THR A 1 124 ? 13.416 30.808 24.258 1.00 48.34 124 THR A CA 1
ATOM 1002 C C . THR A 1 124 ? 14.643 30.481 25.116 1.00 48.34 124 THR A C 1
ATOM 1004 O O . THR A 1 124 ? 14.560 30.448 26.339 1.00 48.34 124 THR A O 1
ATOM 1007 N N . ASP A 1 125 ? 15.784 30.225 24.479 1.00 51.84 125 ASP A N 1
ATOM 1008 C CA . ASP A 1 125 ? 17.100 30.246 25.115 1.00 51.84 125 ASP A CA 1
ATOM 1009 C C . ASP A 1 125 ? 17.621 31.680 25.039 1.00 51.84 125 ASP A C 1
ATOM 1011 O O . ASP A 1 125 ? 18.299 32.082 24.095 1.00 51.84 125 ASP A O 1
ATOM 1015 N N . GLY A 1 126 ? 17.238 32.504 26.015 1.00 49.94 126 GLY A N 1
ATOM 1016 C CA . GLY A 1 126 ? 17.700 33.890 26.024 1.00 49.94 126 GLY A CA 1
ATOM 1017 C C . GLY A 1 126 ? 17.093 34.830 27.055 1.00 49.94 126 GLY A C 1
ATOM 1018 O O . GLY A 1 126 ? 17.041 36.024 26.788 1.00 49.94 126 GLY A O 1
ATOM 1019 N N . ALA A 1 127 ? 16.620 34.363 28.214 1.00 50.19 127 ALA A N 1
ATOM 1020 C CA . ALA A 1 127 ? 16.131 35.280 29.252 1.00 50.19 127 ALA A CA 1
ATOM 1021 C C . ALA A 1 127 ? 16.217 34.713 30.680 1.00 50.19 127 ALA A C 1
ATOM 1023 O O . ALA A 1 127 ? 15.227 34.677 31.399 1.00 50.19 127 ALA A O 1
ATOM 1024 N N . ALA A 1 128 ? 17.403 34.294 31.127 1.00 47.19 128 ALA A N 1
ATOM 1025 C CA . ALA A 1 128 ? 17.653 34.060 32.557 1.00 47.19 128 ALA A CA 1
ATOM 1026 C C . ALA A 1 128 ? 19.122 34.305 32.948 1.00 47.19 128 ALA A C 1
ATOM 1028 O O . ALA A 1 128 ? 19.723 33.567 33.719 1.00 47.19 128 ALA A O 1
ATOM 1029 N N . ARG A 1 129 ? 19.726 35.376 32.419 1.00 51.38 129 ARG A N 1
ATOM 1030 C CA . ARG A 1 129 ? 20.887 36.022 33.047 1.00 51.38 129 ARG A CA 1
ATOM 1031 C C . ARG A 1 129 ? 20.459 37.396 33.528 1.00 51.38 129 ARG A C 1
ATOM 1033 O O . ARG A 1 129 ? 20.676 38.382 32.836 1.00 51.38 129 ARG A O 1
ATOM 1040 N N . ARG A 1 130 ? 19.793 37.446 34.679 1.00 53.50 130 ARG A N 1
ATOM 1041 C CA . ARG A 1 130 ? 19.783 38.588 35.604 1.00 53.50 130 ARG A CA 1
ATOM 1042 C C . ARG A 1 130 ? 18.997 38.196 36.853 1.00 53.50 130 ARG A C 1
ATOM 1044 O O . ARG A 1 130 ? 17.901 37.665 36.730 1.00 53.50 130 ARG A O 1
ATOM 1051 N N . ARG A 1 131 ? 19.550 38.576 38.010 1.00 50.28 131 ARG A N 1
ATOM 1052 C CA . ARG A 1 131 ? 18.938 38.608 39.351 1.00 50.28 131 ARG A CA 1
ATOM 1053 C C . ARG A 1 131 ? 19.187 37.380 40.240 1.00 50.28 131 ARG A C 1
ATOM 1055 O O . ARG A 1 131 ? 18.278 36.625 40.544 1.00 50.28 131 ARG A O 1
ATOM 1062 N N . TRP A 1 132 ? 20.412 37.305 40.754 1.00 42.22 132 TRP A N 1
ATOM 1063 C CA . TRP A 1 132 ? 20.640 37.004 42.170 1.00 42.22 132 TRP A CA 1
ATOM 1064 C C . TRP A 1 132 ? 21.551 38.102 42.722 1.00 42.22 132 TRP A C 1
ATOM 1066 O O . TRP A 1 132 ? 22.763 38.074 42.537 1.00 42.22 132 TRP A O 1
ATOM 1076 N N . GLY A 1 133 ? 20.912 39.132 43.273 1.00 45.78 133 GLY A N 1
ATOM 1077 C CA . GLY A 1 133 ? 21.496 40.034 44.258 1.00 45.78 133 GLY A CA 1
ATOM 1078 C C . GLY A 1 133 ? 20.870 39.707 45.611 1.00 45.78 133 GLY A C 1
ATOM 1079 O O . GLY A 1 133 ? 19.760 39.175 45.642 1.00 45.78 133 GLY A O 1
ATOM 1080 N N . GLU A 1 134 ? 21.620 40.014 46.665 1.00 43.94 134 GLU A N 1
ATOM 1081 C CA . GLU A 1 134 ? 21.258 40.066 48.081 1.00 43.94 134 GLU A CA 1
ATOM 1082 C C . GLU A 1 134 ? 20.245 39.051 48.633 1.00 43.94 134 GLU A C 1
ATOM 1084 O O . GLU A 1 134 ? 19.041 39.147 48.394 1.00 43.94 134 GLU A O 1
ATOM 1089 N N . SER A 1 135 ? 20.696 38.230 49.587 1.00 46.25 135 SER A N 1
ATOM 1090 C CA . SER A 1 135 ? 20.141 38.287 50.948 1.00 46.25 135 SER A CA 1
ATOM 1091 C C . SER A 1 135 ? 20.975 37.487 51.953 1.00 46.25 135 SER A C 1
ATOM 1093 O O . SER A 1 135 ? 21.037 36.265 51.855 1.00 46.25 135 SER A O 1
ATOM 1095 N N . ARG A 1 136 ? 21.428 38.229 52.975 1.00 47.31 136 ARG A N 1
ATOM 1096 C CA . ARG A 1 136 ? 21.917 37.837 54.312 1.00 47.31 136 ARG A CA 1
ATOM 1097 C C . ARG A 1 136 ? 23.370 37.407 54.461 1.00 47.31 136 ARG A C 1
ATOM 1099 O O . ARG A 1 136 ? 23.771 36.388 53.869 1.00 47.31 136 ARG A O 1
#

Foldseek 3Di:
DVPLVCLCVLLVDDPVLSVQLVVLVVVLVVVLVVLVVVLVVLVVVLVVCVVVVPDPVVNVVSVVVSVVSVVVNVVSVVVSLVSCPVRGDPVSSVSVVVCVVVVVVVVVVVVCVVVVVPPDDDPPPDPPPDDDDDDD

Sequence (136 aa):
MVRMWRLVSALEIDEAQAMKVFPAFSQHQRARDELVSRGQEMRVSLRQQLANKDDDEKLLAQMAQIRTVDGEITTLERDFEKRLSNVLTARQQARLMLFEDTFRTDLQGMVRRMRGMGERGPGTDGAARRRWGESR

pLDDT: mean 76.59, std 18.03, range [40.75, 97.75]